Protein AF-A0A8J7MGH9-F1 (afdb_monomer)

pLDDT: mean 78.62, std 17.94, range [39.28, 98.31]

Mean predicted aligned error: 12.23 Å

Organism: NCBI:txid454144

Sequence (105 aa):
MKKLISSLTAICLVSSCAYLTHSEENAYSAPEPTLRIASAADSDLATVTRGYMIYQTQCGQCHEYKIADDMSKAKWHQMNWNAGLEKADEKDLLAYLVGVQRIRE

Secondary structure (DSSP, 8-state):
----------------SSS-------TTSPPPP-HHHHHHTTS-HHHHHHHHHHHHHHTTSSSS---GGG--HHHHHHHHHHTT--HHHHHHHHHHHHHHHHTT-

Foldseek 3Di:
DDDDDDDPDDPDDDDPPDDDPPPDDPVQDQDAQDPQLQVQLVHDSVLLNLLVVCLVPQVPPPHRRDALCPDDLVRLLVVCVVSVDDPSNSSSVSSNRSSSNRVVD

Solvent-accessible surface area (backbone atoms only — not comparable to full-atom values): 6665 Å² total; per-residue (Å²): 132,85,83,89,82,83,76,90,71,84,80,77,92,80,88,84,85,77,84,87,80,80,70,76,81,58,95,80,64,78,80,78,74,39,67,66,32,10,59,57,36,79,48,54,55,69,46,22,41,51,6,46,53,46,44,77,68,53,53,58,75,86,44,78,80,79,71,46,87,84,55,55,71,70,57,52,50,54,53,41,58,75,69,68,55,55,74,67,57,43,51,23,30,50,37,25,44,49,3,54,34,58,76,72,110

Structure (mmCIF, N/CA/C/O backbone):
data_AF-A0A8J7MGH9-F1
#
_entry.id   AF-A0A8J7MGH9-F1
#
loop_
_atom_site.group_PDB
_atom_site.id
_atom_site.type_symbol
_atom_site.label_atom_id
_atom_site.label_alt_id
_atom_site.label_comp_id
_atom_site.label_asym_id
_atom_site.label_entity_id
_atom_site.label_seq_id
_atom_site.pdbx_PDB_ins_code
_atom_site.Cartn_x
_atom_site.Cartn_y
_atom_site.Cartn_z
_atom_site.occupancy
_atom_site.B_iso_or_equiv
_atom_site.auth_seq_id
_atom_site.auth_comp_id
_atom_site.auth_asym_id
_atom_site.auth_atom_id
_atom_site.pdbx_PDB_model_num
ATOM 1 N N . MET A 1 1 ? 1.594 33.364 -69.849 1.00 39.31 1 MET A N 1
ATOM 2 C CA . MET A 1 1 ? 2.090 32.001 -69.543 1.00 39.31 1 MET A CA 1
ATOM 3 C C . MET A 1 1 ? 1.853 31.754 -68.051 1.00 39.31 1 MET A C 1
ATOM 5 O O . MET A 1 1 ? 2.383 32.510 -67.258 1.00 39.31 1 MET A O 1
ATOM 9 N N . LYS A 1 2 ? 0.758 31.053 -67.697 1.00 39.28 2 LYS A N 1
ATOM 10 C CA . LYS A 1 2 ? 0.738 29.792 -66.905 1.00 39.28 2 LYS A CA 1
ATOM 11 C C . LYS A 1 2 ? 1.620 29.878 -65.640 1.00 39.28 2 LYS A C 1
ATOM 13 O O . LYS A 1 2 ? 2.829 29.853 -65.784 1.00 39.28 2 LYS A O 1
ATOM 18 N N . LYS A 1 3 ? 1.037 30.237 -64.482 1.00 48.31 3 LYS A N 1
ATOM 19 C CA . LYS A 1 3 ? 0.573 29.364 -63.360 1.00 48.31 3 LYS A CA 1
ATOM 20 C C . LYS A 1 3 ? 1.712 28.594 -62.674 1.00 48.31 3 LYS A C 1
ATOM 22 O O . LYS A 1 3 ? 2.638 28.204 -63.366 1.00 48.31 3 LYS A O 1
ATOM 27 N N . LEU A 1 4 ? 1.512 28.285 -61.380 1.00 54.12 4 LEU A N 1
ATOM 28 C CA . LEU A 1 4 ? 2.395 27.622 -60.388 1.00 54.12 4 LEU A CA 1
ATOM 29 C C . LEU A 1 4 ? 3.010 28.703 -59.474 1.00 54.12 4 LEU A C 1
ATOM 31 O O . LEU A 1 4 ? 3.595 29.644 -59.982 1.00 54.12 4 LEU A O 1
ATOM 35 N N . ILE A 1 5 ? 2.886 28.721 -58.144 1.00 55.62 5 ILE A N 1
ATOM 36 C CA . ILE A 1 5 ? 2.867 27.655 -57.130 1.00 55.62 5 ILE A CA 1
ATOM 37 C C . ILE A 1 5 ? 2.089 28.251 -55.928 1.00 55.62 5 ILE A C 1
ATOM 39 O O . ILE A 1 5 ? 2.476 29.285 -55.400 1.00 55.62 5 ILE A O 1
ATOM 43 N N . SER A 1 6 ? 0.834 27.871 -55.683 1.00 45.78 6 SER A N 1
ATOM 44 C CA . SER A 1 6 ? 0.413 26.766 -54.803 1.00 45.78 6 SER A CA 1
ATOM 45 C C . SER A 1 6 ? 0.924 26.889 -53.360 1.00 45.78 6 SER A C 1
ATOM 47 O O . SER A 1 6 ? 2.039 26.489 -53.060 1.00 45.78 6 SER A O 1
ATOM 49 N N . SER A 1 7 ? 0.043 27.400 -52.497 1.00 47.34 7 SER A N 1
ATOM 50 C CA . SER A 1 7 ? -0.147 27.019 -51.093 1.00 47.34 7 SER A CA 1
ATOM 51 C C . SER A 1 7 ? 1.102 26.820 -50.223 1.00 47.34 7 SER A C 1
ATOM 53 O O . SER A 1 7 ? 1.663 25.728 -50.170 1.00 47.34 7 SER A O 1
ATOM 55 N N . LEU A 1 8 ? 1.443 27.836 -49.417 1.00 53.16 8 LEU A N 1
ATOM 56 C CA . LEU A 1 8 ? 2.135 27.600 -48.147 1.00 53.16 8 LEU A CA 1
ATOM 57 C C . LEU A 1 8 ? 1.164 26.861 -47.220 1.00 53.16 8 LEU A C 1
ATOM 59 O O . LEU A 1 8 ? 0.319 27.451 -46.549 1.00 53.16 8 LEU A O 1
ATOM 63 N N . THR A 1 9 ? 1.255 25.540 -47.258 1.00 59.00 9 THR A N 1
ATOM 64 C CA . THR A 1 9 ? 0.575 24.628 -46.351 1.00 59.00 9 THR A CA 1
ATOM 65 C C . THR A 1 9 ? 1.061 24.896 -44.930 1.00 59.00 9 THR A C 1
ATOM 67 O O . THR A 1 9 ? 2.249 24.776 -44.634 1.00 59.00 9 THR A O 1
ATOM 70 N N . ALA A 1 10 ? 0.126 25.262 -44.057 1.00 59.59 10 ALA A N 1
ATOM 71 C CA . ALA A 1 10 ? 0.294 25.254 -42.615 1.00 59.59 10 ALA A CA 1
ATOM 72 C C . ALA A 1 10 ? 0.745 23.855 -42.162 1.00 59.59 10 ALA A C 1
ATOM 74 O O . ALA A 1 10 ? -0.011 22.891 -42.278 1.00 59.59 10 ALA A O 1
ATOM 75 N N . ILE 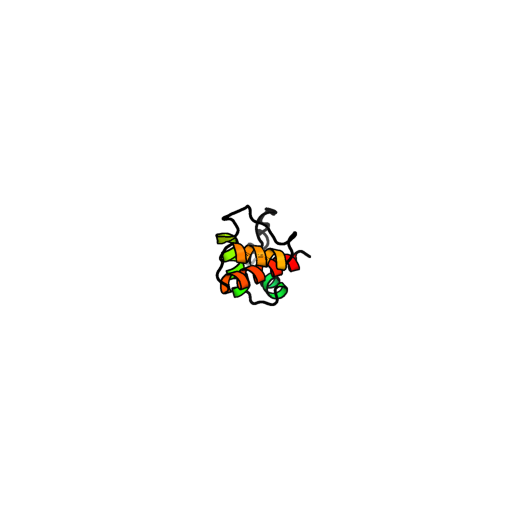A 1 11 ? 1.981 23.732 -41.673 1.00 63.22 11 ILE A N 1
ATOM 76 C CA . ILE A 1 11 ? 2.481 22.488 -41.083 1.00 63.22 11 ILE A CA 1
ATOM 77 C C . ILE A 1 11 ? 2.213 22.534 -39.577 1.00 63.22 11 ILE A C 1
ATOM 79 O O . ILE A 1 11 ? 2.877 23.231 -38.816 1.00 63.22 11 ILE A O 1
ATOM 83 N N . CYS A 1 12 ? 1.151 21.811 -39.225 1.00 54.34 12 CYS A N 1
ATOM 84 C CA . CYS A 1 12 ? 0.799 21.166 -37.963 1.00 54.34 12 CYS A CA 1
ATOM 85 C C . CYS A 1 12 ? 1.658 21.461 -36.719 1.00 54.34 12 CYS A C 1
ATOM 87 O O . CYS A 1 12 ? 2.674 20.821 -36.458 1.00 54.34 12 CYS A O 1
ATOM 89 N N . LEU A 1 13 ? 1.095 22.311 -35.858 1.00 56.75 13 LEU A N 1
ATOM 90 C CA . LEU A 1 13 ? 1.112 22.144 -34.405 1.00 56.75 13 LEU A CA 1
ATOM 91 C C . LEU A 1 13 ? 0.422 20.823 -34.040 1.00 56.75 13 LEU A C 1
ATOM 93 O O . LEU A 1 13 ? -0.776 20.727 -34.264 1.00 56.75 13 LEU A O 1
ATOM 97 N N . VAL A 1 14 ? 1.161 19.842 -33.518 1.00 63.78 14 VAL A N 1
ATOM 98 C CA . VAL A 1 14 ? 0.869 19.023 -32.316 1.00 63.78 14 VAL A CA 1
ATOM 99 C C . VAL A 1 14 ? 1.726 17.757 -32.349 1.00 63.78 14 VAL A C 1
ATOM 101 O O . VAL A 1 14 ? 1.379 16.763 -32.975 1.00 63.78 14 VAL A O 1
ATOM 104 N N . SER A 1 15 ? 2.839 17.770 -31.620 1.00 61.16 15 SER A N 1
ATOM 105 C CA . SER A 1 15 ? 3.489 16.537 -31.165 1.00 61.16 15 SER A CA 1
ATOM 106 C C . SER A 1 15 ? 4.046 16.747 -29.759 1.00 61.16 15 SER A C 1
ATOM 108 O O . SER A 1 15 ? 5.240 16.610 -29.517 1.00 61.16 15 SER A O 1
ATOM 110 N N . SER A 1 16 ? 3.155 17.100 -28.830 1.00 58.31 16 SER A N 1
ATOM 111 C CA . SER A 1 16 ? 3.461 17.261 -27.404 1.00 58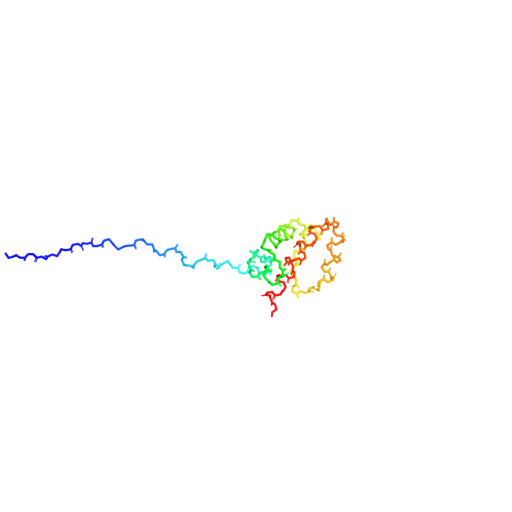.31 16 SER A CA 1
ATOM 112 C C . SER A 1 16 ? 2.559 16.359 -26.559 1.00 58.31 16 SER A C 1
ATOM 114 O O . SER A 1 16 ? 1.884 16.829 -25.654 1.00 58.31 16 SER A O 1
ATOM 116 N N . CYS A 1 17 ? 2.494 15.064 -26.871 1.00 57.06 17 CYS A N 1
ATOM 117 C CA . CYS A 1 17 ? 1.866 14.075 -25.978 1.00 57.06 17 CYS A CA 1
ATOM 118 C C . CYS A 1 17 ? 2.737 12.840 -25.740 1.00 57.06 17 CYS A C 1
ATOM 120 O O . CYS A 1 17 ? 2.278 11.871 -25.145 1.00 57.06 17 CYS A O 1
A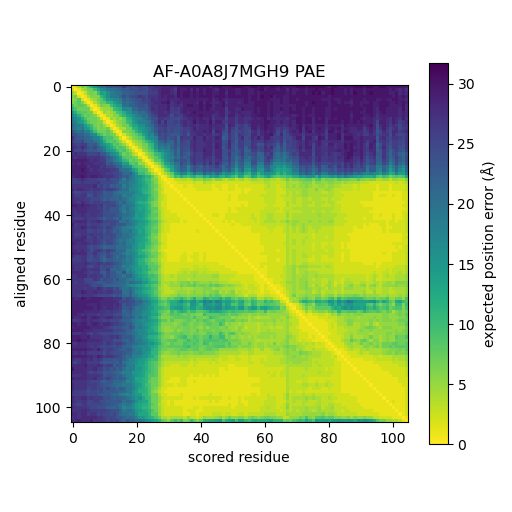TOM 122 N N . ALA A 1 18 ? 3.990 12.856 -26.186 1.00 60.56 18 ALA A N 1
ATOM 123 C CA . ALA A 1 18 ? 4.871 11.716 -26.044 1.00 60.56 18 ALA A CA 1
ATOM 124 C C . ALA A 1 18 ? 6.092 12.122 -25.207 1.00 60.56 18 ALA A C 1
ATOM 126 O O . ALA A 1 18 ? 6.893 12.949 -25.633 1.00 60.56 18 ALA A O 1
ATOM 127 N N . TYR A 1 19 ? 6.206 11.493 -24.036 1.00 53.69 19 TYR A N 1
ATOM 128 C CA . TYR A 1 19 ? 7.429 11.336 -23.245 1.00 53.69 19 TYR A CA 1
ATOM 129 C 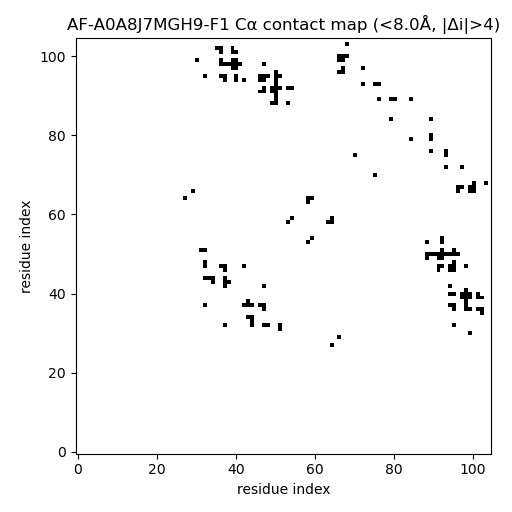C . TYR A 1 19 ? 7.939 12.535 -22.444 1.00 53.69 19 TYR A C 1
ATOM 131 O O . TYR A 1 19 ? 9.012 13.036 -22.734 1.00 53.69 19 TYR A O 1
ATOM 139 N N . LEU A 1 20 ? 7.264 12.880 -21.344 1.00 50.72 20 LEU A N 1
ATOM 140 C CA . LEU A 1 20 ? 7.946 13.263 -20.096 1.00 50.72 20 LEU A CA 1
ATOM 141 C C . LEU A 1 20 ? 7.084 12.863 -18.887 1.00 50.72 20 LEU A C 1
ATOM 143 O O . LEU A 1 20 ? 6.490 13.693 -18.213 1.00 50.72 20 LEU A O 1
ATOM 147 N N . THR A 1 21 ? 7.027 11.564 -18.603 1.00 52.69 21 THR A N 1
ATOM 148 C CA . THR A 1 21 ? 6.812 11.078 -17.230 1.00 52.69 21 THR A CA 1
ATOM 149 C C . THR A 1 21 ? 7.951 10.130 -16.879 1.00 52.69 21 THR A C 1
ATOM 151 O O . THR A 1 21 ? 7.739 8.981 -16.507 1.00 52.69 21 THR A O 1
ATOM 154 N N . HIS A 1 22 ? 9.187 10.595 -17.058 1.00 46.97 22 HIS A N 1
ATOM 155 C CA . HIS A 1 22 ? 10.297 10.067 -16.277 1.00 46.97 22 HIS A CA 1
ATOM 156 C C . HIS A 1 22 ? 10.256 10.844 -14.958 1.00 46.97 22 HIS A C 1
ATOM 158 O O . HIS A 1 22 ? 10.919 11.863 -14.798 1.00 46.97 22 HIS A O 1
ATOM 164 N N . SER A 1 23 ? 9.338 10.444 -14.072 1.00 47.66 23 SER A N 1
ATOM 165 C CA . SER A 1 23 ? 9.468 10.801 -12.664 1.00 47.66 23 SER A CA 1
ATOM 166 C C . SER A 1 23 ? 10.711 10.072 -12.200 1.00 47.66 23 SER A C 1
ATOM 168 O O . SER A 1 23 ? 10.732 8.844 -12.233 1.00 47.66 23 SER A O 1
ATOM 170 N N . GLU A 1 24 ? 11.741 10.831 -11.845 1.00 49.91 24 GLU A N 1
ATOM 171 C CA . GLU A 1 24 ? 12.927 10.313 -11.183 1.00 49.91 24 GLU A CA 1
ATOM 172 C C . GLU A 1 24 ? 12.498 9.327 -10.090 1.00 49.91 24 GLU A C 1
ATOM 174 O O . GLU A 1 24 ? 11.585 9.602 -9.301 1.00 49.91 24 GLU A O 1
ATOM 179 N N . GLU A 1 25 ? 13.111 8.144 -10.116 1.00 45.94 25 GLU A N 1
ATOM 180 C CA . GLU A 1 25 ? 12.992 7.120 -9.091 1.00 45.94 25 GLU A CA 1
ATOM 181 C C . GLU A 1 25 ? 13.452 7.705 -7.752 1.00 45.94 25 GLU A C 1
ATOM 183 O O . GLU A 1 25 ? 14.603 7.576 -7.342 1.00 45.94 25 GLU A O 1
ATOM 188 N N . ASN A 1 26 ? 12.530 8.311 -7.011 1.00 41.34 26 ASN A N 1
ATOM 189 C CA . ASN A 1 26 ? 12.612 8.212 -5.570 1.00 41.34 26 ASN A CA 1
ATOM 190 C C . ASN A 1 26 ? 12.318 6.750 -5.250 1.00 41.34 26 ASN A C 1
ATOM 192 O O . ASN A 1 26 ? 11.162 6.339 -5.221 1.00 41.34 26 ASN A O 1
ATOM 196 N N . ALA A 1 27 ? 13.363 5.972 -4.969 1.00 43.81 27 ALA A N 1
ATOM 197 C CA . ALA A 1 27 ? 13.293 4.583 -4.499 1.00 43.81 27 ALA A CA 1
ATOM 198 C C . ALA A 1 27 ? 12.447 4.385 -3.211 1.00 43.81 27 ALA A C 1
ATOM 200 O O . ALA A 1 27 ? 12.354 3.281 -2.685 1.00 43.81 27 ALA A O 1
ATOM 201 N N . TYR A 1 28 ? 11.819 5.454 -2.713 1.00 52.94 28 TYR A N 1
ATOM 202 C CA . TYR A 1 28 ? 10.993 5.526 -1.517 1.00 52.94 28 TYR A CA 1
ATOM 203 C C . TYR A 1 28 ? 9.517 5.873 -1.777 1.00 52.94 28 TYR A C 1
ATOM 205 O O . TYR A 1 28 ? 8.736 5.889 -0.826 1.00 52.94 28 TYR A O 1
ATOM 213 N N . SER A 1 29 ? 9.100 6.167 -3.017 1.00 70.12 29 SER A N 1
ATOM 214 C CA . SER A 1 29 ? 7.684 6.434 -3.294 1.00 70.12 29 SER A CA 1
ATOM 215 C C . SER A 1 29 ? 6.929 5.129 -3.545 1.00 70.12 29 SER A C 1
ATOM 217 O O . SER A 1 29 ? 7.280 4.311 -4.400 1.00 70.12 29 SER A O 1
ATOM 219 N N . ALA A 1 30 ? 5.880 4.905 -2.758 1.00 82.06 30 ALA A N 1
ATOM 220 C CA . ALA A 1 30 ? 4.998 3.770 -2.963 1.00 82.06 30 ALA A CA 1
ATOM 221 C C . ALA A 1 30 ? 4.320 3.872 -4.343 1.00 82.06 30 ALA A C 1
ATOM 223 O O . ALA A 1 30 ? 3.879 4.965 -4.701 1.00 82.06 30 ALA A O 1
ATOM 224 N N . PRO A 1 31 ? 4.273 2.786 -5.144 1.00 89.62 31 PRO A N 1
ATOM 225 C CA . PRO A 1 31 ? 3.737 2.853 -6.498 1.00 89.62 31 PRO A CA 1
ATOM 226 C C . PRO A 1 31 ? 2.281 3.310 -6.517 1.00 89.62 31 PRO A C 1
ATOM 228 O O . PRO A 1 31 ? 1.436 2.728 -5.843 1.00 89.62 31 PRO A O 1
ATOM 231 N N . GLU A 1 32 ? 1.972 4.295 -7.355 1.00 93.56 32 GLU A N 1
ATOM 232 C CA . GLU A 1 32 ? 0.590 4.724 -7.568 1.00 93.56 32 GLU A CA 1
ATOM 233 C C . GLU A 1 32 ? -0.302 3.549 -8.033 1.00 93.56 32 GLU A C 1
ATOM 235 O O . GLU A 1 32 ? 0.159 2.676 -8.784 1.00 93.56 32 GLU A O 1
ATOM 240 N N . PRO A 1 33 ? -1.589 3.510 -7.638 1.00 95.88 33 PRO A N 1
ATOM 241 C CA . PRO A 1 33 ? -2.526 2.466 -8.040 1.00 95.88 33 PRO A CA 1
ATOM 242 C C . PRO A 1 33 ? -2.657 2.356 -9.561 1.00 95.88 33 PRO A C 1
ATOM 244 O O . PRO A 1 33 ? -2.938 3.327 -10.260 1.00 95.88 33 PRO A O 1
ATOM 247 N N . THR A 1 34 ? -2.523 1.139 -10.084 1.00 97.25 34 THR A N 1
ATOM 248 C CA . THR A 1 34 ? -2.709 0.845 -11.512 1.00 97.25 34 THR A CA 1
ATOM 249 C C . THR A 1 34 ? -3.527 -0.425 -11.697 1.00 97.25 34 THR A C 1
ATOM 251 O O . THR A 1 34 ? -3.599 -1.268 -10.802 1.00 97.25 34 THR A O 1
ATOM 254 N N . LEU A 1 35 ? -4.085 -0.618 -12.898 1.00 97.81 35 LEU A N 1
ATOM 255 C CA . LEU A 1 35 ? -4.729 -1.884 -13.269 1.00 97.81 35 LEU A CA 1
ATOM 256 C C . LEU A 1 35 ? -3.778 -3.080 -13.122 1.00 97.81 35 LEU A C 1
ATOM 258 O O . LEU A 1 35 ? -4.223 -4.168 -12.787 1.00 97.81 35 LEU A O 1
ATOM 262 N N . ARG A 1 36 ? -2.466 -2.881 -13.313 1.00 96.81 36 ARG A N 1
ATOM 263 C CA . ARG A 1 36 ? -1.462 -3.933 -13.114 1.00 96.81 36 ARG A CA 1
ATOM 264 C C . ARG A 1 36 ? -1.392 -4.382 -11.652 1.00 96.81 36 ARG A C 1
ATOM 266 O O . ARG A 1 36 ? -1.395 -5.580 -11.403 1.00 96.81 36 ARG A O 1
ATOM 273 N N . ILE A 1 37 ? -1.371 -3.438 -10.707 1.00 95.62 37 ILE A N 1
ATOM 274 C CA . ILE A 1 37 ? -1.392 -3.728 -9.260 1.00 95.62 37 ILE A CA 1
ATOM 275 C C . ILE A 1 37 ? -2.710 -4.404 -8.869 1.00 95.62 37 ILE A C 1
ATOM 277 O O . ILE A 1 37 ? -2.692 -5.388 -8.137 1.00 95.62 37 ILE A O 1
ATOM 281 N N . ALA A 1 38 ? -3.840 -3.913 -9.387 1.00 97.50 38 ALA A N 1
ATOM 282 C CA . ALA A 1 38 ? -5.159 -4.493 -9.135 1.00 97.50 38 ALA A CA 1
ATOM 283 C C . ALA A 1 38 ? -5.239 -5.957 -9.601 1.00 97.50 38 ALA A C 1
ATOM 285 O O . ALA A 1 38 ? -5.578 -6.838 -8.812 1.00 97.50 38 ALA A O 1
ATOM 286 N N . SER A 1 39 ? -4.822 -6.231 -10.843 1.00 97.19 39 SER A N 1
ATOM 287 C CA . SER A 1 39 ? -4.751 -7.589 -11.388 1.00 97.19 39 SER A CA 1
ATOM 288 C C . SER A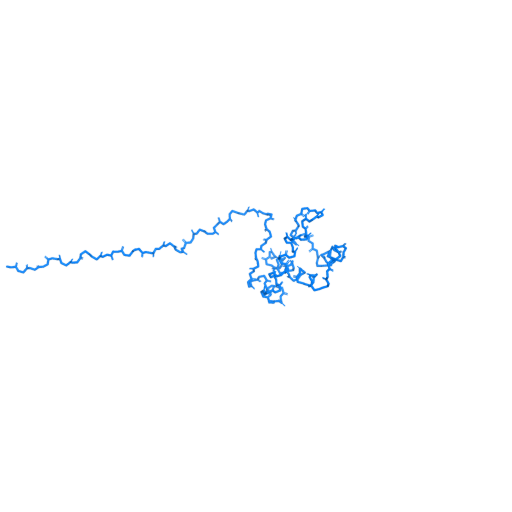 1 39 ? -3.795 -8.475 -10.594 1.00 97.19 39 SER A C 1
ATOM 290 O O . SER A 1 39 ? -4.140 -9.606 -10.277 1.00 97.19 39 SER A O 1
ATOM 292 N N . ALA A 1 40 ? -2.615 -7.964 -10.228 1.00 95.12 40 ALA A N 1
ATOM 293 C CA . ALA A 1 40 ? -1.662 -8.712 -9.416 1.00 95.12 40 ALA A CA 1
ATOM 294 C C . ALA A 1 40 ? -2.216 -9.036 -8.021 1.00 95.12 40 ALA A C 1
ATOM 296 O O . ALA A 1 40 ? -1.840 -10.050 -7.449 1.00 95.12 40 ALA A O 1
ATOM 297 N N . ALA A 1 41 ? -3.113 -8.216 -7.473 1.00 94.25 41 ALA A N 1
ATOM 298 C CA . ALA A 1 41 ? -3.760 -8.433 -6.182 1.00 94.25 41 ALA A CA 1
ATOM 299 C C . ALA A 1 41 ? -5.041 -9.288 -6.244 1.00 94.25 41 ALA A C 1
ATOM 301 O O . ALA A 1 41 ? -5.658 -9.492 -5.199 1.00 94.25 41 ALA A O 1
ATOM 302 N N . ASP A 1 42 ? -5.462 -9.751 -7.428 1.00 96.81 42 ASP A N 1
ATOM 303 C CA . ASP A 1 42 ? -6.770 -10.388 -7.644 1.00 96.81 42 ASP A CA 1
ATOM 304 C C . ASP A 1 42 ? -7.940 -9.505 -7.143 1.00 96.81 42 ASP A C 1
ATOM 306 O O . ASP A 1 42 ? -8.885 -9.978 -6.506 1.00 96.81 42 ASP A O 1
ATOM 310 N N . SER A 1 43 ? -7.855 -8.192 -7.392 1.00 97.00 43 SER A N 1
ATOM 311 C CA . SER A 1 43 ? -8.773 -7.172 -6.866 1.00 97.00 43 SER A CA 1
ATOM 312 C C . SER A 1 43 ? -9.136 -6.116 -7.921 1.00 97.00 43 SER A C 1
ATOM 314 O O . SER A 1 43 ? -8.511 -6.026 -8.974 1.00 97.00 43 SER A O 1
ATOM 316 N N . ASP A 1 44 ? -10.147 -5.285 -7.647 1.00 98.19 44 ASP A N 1
ATOM 317 C CA . ASP A 1 44 ? -10.485 -4.139 -8.498 1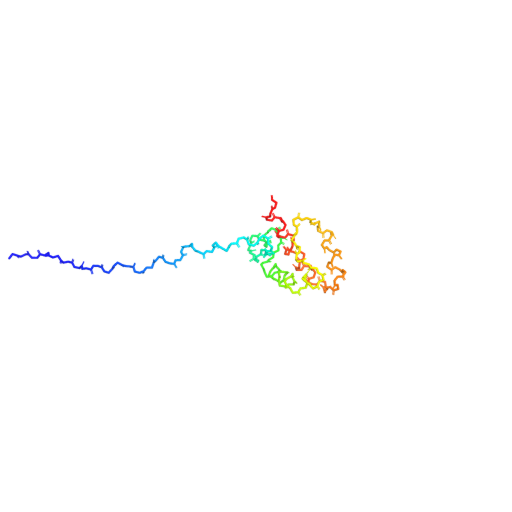.00 98.19 44 ASP A CA 1
ATOM 318 C C . ASP A 1 44 ? -9.620 -2.893 -8.213 1.00 98.19 44 ASP A C 1
ATOM 320 O O . ASP A 1 44 ? -8.979 -2.771 -7.161 1.00 98.19 44 ASP A O 1
ATOM 324 N N . LEU A 1 45 ? -9.603 -1.962 -9.179 1.00 98.19 45 LEU A N 1
ATOM 325 C CA . LEU A 1 45 ? -8.823 -0.721 -9.105 1.00 98.19 45 LEU A CA 1
ATOM 326 C C . LEU A 1 45 ? -9.241 0.154 -7.917 1.00 98.19 45 LEU A C 1
ATOM 328 O O . LEU A 1 45 ? -8.385 0.738 -7.261 1.00 98.19 45 LEU A O 1
ATOM 332 N N . ALA A 1 46 ? -10.539 0.232 -7.618 1.00 98.31 46 ALA A N 1
ATOM 333 C CA . ALA A 1 46 ? -11.034 1.077 -6.540 1.00 98.31 46 ALA A CA 1
ATOM 334 C C . ALA A 1 46 ? -10.535 0.585 -5.174 1.00 98.31 46 ALA A C 1
ATOM 336 O O . ALA A 1 46 ? -10.161 1.400 -4.332 1.00 98.31 46 ALA A O 1
ATOM 337 N N . THR A 1 47 ? -10.479 -0.730 -4.962 1.00 98.31 47 THR A N 1
ATOM 338 C CA . THR A 1 47 ? -9.914 -1.334 -3.752 1.00 98.31 47 THR A CA 1
ATOM 339 C C . THR A 1 47 ? -8.438 -1.005 -3.582 1.00 98.31 47 THR A C 1
ATOM 341 O O . THR A 1 47 ? -8.053 -0.525 -2.517 1.00 98.31 47 THR A O 1
ATOM 344 N N . VAL A 1 48 ? -7.608 -1.182 -4.614 1.00 97.44 48 VAL A N 1
ATOM 345 C CA . VAL A 1 48 ? -6.177 -0.853 -4.482 1.00 97.44 48 VAL A CA 1
ATOM 346 C C . VAL A 1 48 ? -5.937 0.655 -4.350 1.00 97.44 48 VAL A C 1
ATOM 348 O O . VAL A 1 48 ? -4.999 1.056 -3.667 1.00 97.44 48 VAL A O 1
ATOM 351 N N . THR A 1 49 ? -6.808 1.502 -4.913 1.00 97.69 49 THR A N 1
ATOM 352 C CA . THR A 1 49 ? -6.765 2.956 -4.698 1.00 97.69 49 THR A CA 1
ATOM 353 C C . THR A 1 49 ? -7.071 3.334 -3.252 1.00 97.69 49 THR A C 1
ATOM 355 O O . THR A 1 49 ? -6.337 4.131 -2.671 1.00 97.69 49 THR A O 1
ATOM 358 N N . ARG A 1 50 ? -8.106 2.751 -2.634 1.00 98.12 50 ARG A N 1
ATOM 359 C CA . ARG A 1 50 ? -8.390 2.988 -1.208 1.00 98.12 50 ARG A CA 1
ATOM 360 C C . ARG A 1 50 ? -7.244 2.496 -0.327 1.00 98.12 50 ARG A C 1
ATOM 362 O O . ARG A 1 50 ? -6.796 3.236 0.544 1.00 98.12 50 ARG A O 1
ATOM 369 N N . GLY A 1 51 ? -6.706 1.310 -0.612 1.00 95.56 51 GLY A N 1
ATOM 370 C CA . GLY A 1 51 ? -5.540 0.768 0.087 1.00 95.56 51 GLY A CA 1
ATOM 371 C C . GLY A 1 51 ? -4.316 1.681 0.023 1.00 95.56 51 GLY A C 1
ATOM 372 O O . GLY A 1 51 ? -3.666 1.908 1.040 1.00 95.56 51 GLY A O 1
ATOM 373 N N . TYR A 1 52 ? -4.042 2.269 -1.142 1.00 95.56 52 TYR A N 1
ATOM 374 C CA . TYR A 1 52 ? -2.983 3.264 -1.305 1.00 95.56 52 TYR A CA 1
ATOM 375 C C . TYR A 1 52 ? -3.224 4.534 -0.480 1.00 95.56 52 TYR A C 1
ATOM 377 O O . TYR A 1 52 ? -2.309 5.027 0.176 1.00 95.56 52 TYR A O 1
ATOM 385 N N . MET A 1 53 ? -4.456 5.048 -0.444 1.00 95.06 53 MET A N 1
ATOM 386 C CA . MET A 1 53 ? -4.780 6.204 0.399 1.00 95.06 53 MET A CA 1
ATOM 387 C C . MET A 1 53 ? -4.583 5.901 1.889 1.00 95.06 53 MET A C 1
ATOM 389 O O . MET A 1 53 ? -4.054 6.734 2.625 1.00 95.06 53 MET A O 1
ATOM 393 N N . ILE A 1 54 ? -4.972 4.706 2.338 1.00 94.31 54 ILE A N 1
ATOM 394 C CA . ILE A 1 54 ? -4.747 4.259 3.718 1.00 94.31 54 ILE A CA 1
ATOM 395 C C . ILE A 1 54 ? -3.246 4.162 3.990 1.00 94.31 54 ILE A C 1
ATOM 397 O O . ILE A 1 54 ? -2.773 4.689 4.994 1.00 94.31 54 ILE A O 1
ATOM 401 N N . TYR A 1 55 ? -2.481 3.572 3.071 1.00 92.50 55 TYR A N 1
ATOM 402 C CA . TYR A 1 55 ? -1.027 3.501 3.172 1.00 92.50 55 TYR A CA 1
ATOM 403 C C . TYR A 1 55 ? -0.411 4.892 3.382 1.00 92.50 55 TYR A C 1
ATOM 405 O O . TYR A 1 55 ? 0.281 5.102 4.375 1.00 92.50 55 TYR A O 1
ATOM 413 N N . GLN A 1 56 ? -0.745 5.858 2.521 1.00 90.88 56 GLN A N 1
ATOM 414 C CA . GLN A 1 56 ? -0.202 7.223 2.549 1.00 90.88 56 GLN A CA 1
ATOM 415 C C . GLN A 1 56 ? -0.650 8.067 3.751 1.00 90.88 56 GLN A C 1
ATOM 417 O O . GLN A 1 56 ? -0.068 9.116 4.015 1.00 90.88 56 GLN A O 1
ATOM 422 N N . THR A 1 57 ? -1.706 7.667 4.460 1.00 90.88 57 THR A N 1
ATOM 423 C CA . THR A 1 57 ? -2.245 8.447 5.589 1.00 90.88 57 THR A CA 1
ATOM 424 C C . THR A 1 57 ? -1.971 7.807 6.943 1.00 90.88 57 THR A C 1
ATOM 426 O O . THR A 1 57 ? -1.844 8.523 7.936 1.00 90.88 57 THR A O 1
ATOM 429 N N . GLN A 1 58 ? -1.860 6.478 6.995 1.00 90.06 58 GLN A N 1
ATOM 430 C CA . GLN A 1 58 ? -1.745 5.724 8.243 1.00 90.06 58 GLN A CA 1
ATOM 431 C C . GLN A 1 58 ? -0.345 5.138 8.442 1.00 90.06 58 GLN A C 1
ATOM 433 O O . GLN A 1 58 ? 0.214 5.236 9.533 1.00 90.06 58 GLN A O 1
ATOM 438 N N . CYS A 1 59 ? 0.276 4.566 7.405 1.00 87.81 59 CYS A N 1
ATOM 439 C CA . CYS A 1 59 ? 1.507 3.785 7.584 1.00 87.81 59 CYS A CA 1
ATOM 440 C C . CYS A 1 59 ? 2.756 4.630 7.886 1.00 87.81 59 CYS A C 1
ATOM 442 O O . CYS A 1 59 ? 3.750 4.078 8.351 1.00 87.81 59 CYS A O 1
ATOM 444 N N . GLY A 1 60 ? 2.703 5.947 7.662 1.00 86.12 60 GLY A N 1
ATOM 445 C CA . GLY A 1 60 ? 3.772 6.891 8.005 1.00 86.12 60 GLY A CA 1
ATOM 446 C C . GLY A 1 60 ? 3.677 7.481 9.417 1.00 86.12 60 GLY A C 1
ATOM 447 O O . GLY A 1 60 ? 4.529 8.276 9.802 1.00 86.12 60 GLY A O 1
ATOM 448 N N . GLN A 1 61 ? 2.643 7.141 10.199 1.00 86.44 61 GLN A N 1
ATOM 449 C CA . GLN A 1 61 ? 2.411 7.773 11.507 1.00 86.44 61 GLN A CA 1
ATOM 450 C C . GLN A 1 61 ? 3.364 7.284 12.604 1.00 86.44 61 GLN A C 1
ATOM 452 O O . GLN A 1 61 ? 3.632 8.014 13.556 1.00 86.44 61 GLN A O 1
ATOM 457 N N . CYS A 1 62 ? 3.864 6.051 12.493 1.00 83.75 62 CYS A N 1
ATOM 458 C CA . CYS A 1 62 ? 4.667 5.417 13.545 1.00 83.75 62 CYS A CA 1
ATOM 459 C C . CYS A 1 62 ? 6.108 5.111 13.124 1.00 83.75 62 CYS A C 1
ATOM 461 O O . CYS A 1 62 ? 6.968 4.914 13.980 1.00 83.75 62 CYS A O 1
ATOM 463 N N . HIS A 1 63 ? 6.377 5.029 11.824 1.00 83.50 63 HIS A N 1
ATOM 464 C CA . HIS A 1 63 ? 7.693 4.747 11.264 1.00 83.50 63 HIS A CA 1
ATOM 465 C C . HIS A 1 63 ? 7.760 5.249 9.819 1.00 83.50 63 HIS A C 1
ATOM 467 O O . HIS A 1 63 ? 6.738 5.569 9.215 1.00 83.50 63 HIS A O 1
ATOM 473 N N . GLU A 1 64 ? 8.962 5.276 9.247 1.00 83.88 64 GLU A N 1
ATOM 474 C CA . GLU A 1 64 ? 9.149 5.545 7.821 1.00 83.88 64 GLU A CA 1
ATOM 475 C C . GLU A 1 64 ? 8.380 4.539 6.959 1.00 83.88 64 GLU A C 1
ATOM 477 O O . GLU A 1 64 ? 8.200 3.375 7.337 1.00 83.88 64 GLU A O 1
ATOM 482 N N . TYR A 1 65 ? 7.933 4.988 5.788 1.00 84.19 65 TYR A N 1
ATOM 483 C CA . TYR A 1 65 ? 7.229 4.136 4.841 1.00 84.19 65 TYR A CA 1
ATOM 484 C C . TYR A 1 65 ? 8.056 2.904 4.491 1.00 84.19 65 TYR A C 1
ATOM 486 O O . TYR A 1 65 ? 9.200 2.997 4.057 1.00 84.19 65 TYR A O 1
ATOM 494 N N . LYS A 1 66 ? 7.445 1.734 4.661 1.00 80.00 66 LYS A N 1
ATOM 495 C CA . LYS A 1 66 ? 7.999 0.467 4.191 1.00 80.00 66 LYS A CA 1
ATOM 496 C C . LYS A 1 66 ? 7.200 -0.000 2.994 1.00 80.00 66 LYS A C 1
ATOM 498 O O . LYS A 1 66 ? 5.972 0.058 3.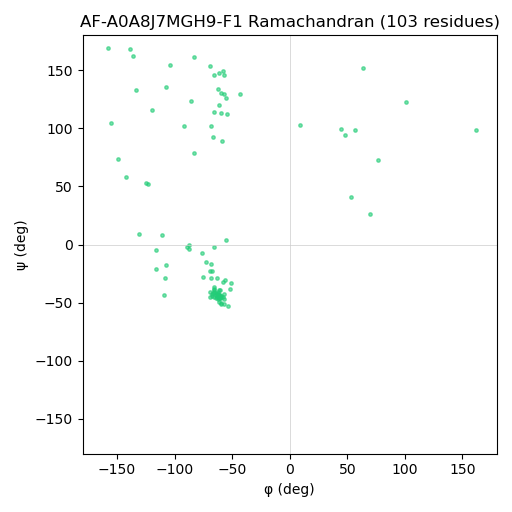025 1.00 80.00 66 LYS A O 1
ATOM 503 N N . ILE A 1 67 ? 7.878 -0.463 1.954 1.00 73.19 67 ILE A N 1
ATOM 504 C CA . ILE A 1 67 ? 7.235 -1.173 0.847 1.00 73.19 67 ILE A CA 1
ATOM 505 C C . ILE A 1 67 ? 7.529 -2.668 0.989 1.00 73.19 67 ILE A C 1
ATOM 507 O O . ILE A 1 67 ? 8.456 -3.078 1.684 1.00 73.19 67 ILE A O 1
ATOM 511 N N . ALA A 1 68 ? 6.636 -3.472 0.420 1.00 65.81 68 ALA A N 1
ATOM 512 C CA . ALA A 1 68 ? 6.467 -4.894 0.670 1.00 65.81 68 ALA A CA 1
ATOM 513 C C . ALA A 1 68 ? 7.629 -5.801 0.237 1.00 65.81 68 ALA A C 1
ATOM 515 O O . ALA A 1 68 ? 7.558 -6.994 0.520 1.00 65.81 68 ALA A O 1
ATOM 516 N N . ASP A 1 69 ? 8.681 -5.258 -0.375 1.00 67.75 69 ASP A N 1
ATOM 517 C CA . ASP A 1 69 ? 9.843 -5.999 -0.875 1.00 67.75 69 ASP A CA 1
ATOM 518 C C . ASP A 1 69 ? 10.443 -6.929 0.208 1.00 67.75 69 ASP A C 1
ATOM 520 O O . ASP A 1 69 ? 10.839 -8.052 -0.089 1.00 67.75 69 ASP A O 1
ATOM 524 N N . ASP A 1 70 ? 10.382 -6.523 1.486 1.00 66.50 70 ASP A N 1
ATOM 525 C CA . ASP A 1 70 ? 10.997 -7.247 2.610 1.00 66.50 70 ASP A CA 1
ATOM 526 C C . ASP A 1 70 ? 10.007 -7.904 3.599 1.00 66.50 70 ASP A C 1
ATOM 528 O O . ASP A 1 70 ? 10.410 -8.358 4.679 1.00 66.50 70 ASP A O 1
ATOM 532 N N . MET A 1 71 ? 8.694 -7.936 3.318 1.00 73.50 71 MET A N 1
ATOM 533 C CA . MET A 1 71 ? 7.709 -8.420 4.304 1.00 73.50 71 MET A CA 1
ATOM 534 C C . MET A 1 71 ? 6.671 -9.396 3.753 1.00 73.50 71 MET A C 1
ATOM 536 O O . MET A 1 71 ? 6.002 -9.156 2.754 1.00 73.50 71 MET A O 1
ATOM 540 N N . SER A 1 72 ? 6.471 -10.496 4.486 1.00 79.56 72 SER A N 1
ATOM 541 C CA . SER A 1 72 ? 5.416 -11.463 4.190 1.00 79.56 72 SER A CA 1
ATOM 542 C C . SER A 1 72 ? 4.024 -10.887 4.469 1.00 79.56 72 SER A C 1
ATOM 544 O O . SER A 1 72 ? 3.832 -10.061 5.366 1.00 79.56 72 SER A O 1
ATOM 546 N N . LYS A 1 73 ? 3.011 -11.407 3.767 1.00 74.81 73 LYS A N 1
ATOM 547 C CA . LYS A 1 73 ? 1.595 -11.063 3.987 1.00 74.81 73 LYS A CA 1
ATOM 548 C C . LYS A 1 73 ? 1.160 -11.196 5.456 1.00 74.81 73 LYS A C 1
ATOM 550 O O . LYS A 1 73 ? 0.405 -10.367 5.951 1.00 74.81 73 LYS A O 1
ATOM 555 N N . ALA A 1 74 ? 1.650 -12.217 6.165 1.00 79.56 74 ALA A N 1
ATOM 556 C CA . ALA A 1 74 ? 1.341 -12.426 7.582 1.00 79.56 74 ALA A CA 1
ATOM 557 C C . ALA A 1 74 ? 1.912 -11.313 8.478 1.00 79.56 74 ALA A C 1
ATOM 559 O O . ALA A 1 74 ? 1.262 -10.894 9.433 1.00 79.56 74 ALA A O 1
ATOM 560 N N . LYS A 1 75 ? 3.105 -10.805 8.148 1.00 81.62 75 LYS A N 1
ATOM 561 C CA . LYS A 1 75 ? 3.724 -9.690 8.868 1.00 81.62 75 LYS A CA 1
ATOM 562 C C . LYS A 1 75 ? 2.965 -8.383 8.633 1.00 81.62 75 LYS A C 1
ATOM 564 O O . LYS A 1 75 ? 2.720 -7.652 9.586 1.00 81.62 75 LYS A O 1
ATOM 569 N N . TRP A 1 76 ? 2.518 -8.140 7.400 1.00 80.50 76 TRP A N 1
ATOM 570 C CA . TRP A 1 76 ? 1.641 -7.009 7.084 1.00 80.50 76 TRP A CA 1
ATOM 571 C C . TRP A 1 76 ? 0.320 -7.056 7.854 1.00 80.50 76 TRP A C 1
ATOM 573 O O . TRP A 1 76 ? -0.074 -6.058 8.446 1.00 80.50 76 TRP A O 1
ATOM 583 N N . HIS A 1 77 ? -0.318 -8.227 7.922 1.00 77.06 77 HIS A N 1
ATOM 584 C CA . HIS A 1 77 ? -1.536 -8.414 8.711 1.00 77.06 77 HIS A CA 1
ATOM 585 C C . HIS A 1 77 ? -1.329 -8.05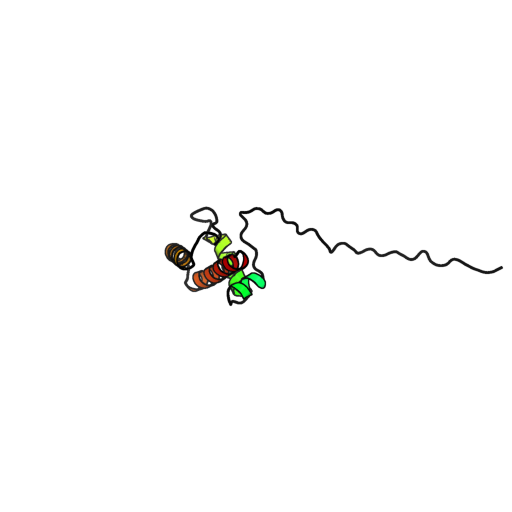5 10.193 1.00 77.06 77 HIS A C 1
ATOM 587 O O . HIS A 1 77 ? -2.105 -7.293 10.760 1.00 77.06 77 HIS A O 1
ATOM 593 N N . GLN A 1 78 ? -0.240 -8.524 10.815 1.00 80.19 78 GLN A N 1
ATOM 594 C CA . GLN A 1 78 ? 0.066 -8.184 12.212 1.00 80.19 78 GLN A CA 1
ATOM 595 C C . GLN A 1 78 ? 0.270 -6.679 12.433 1.00 80.19 78 GLN A C 1
ATOM 597 O O . GLN A 1 78 ? -0.157 -6.146 13.456 1.00 80.19 78 GLN A O 1
ATOM 602 N N . MET A 1 79 ? 0.918 -5.988 11.493 1.00 79.00 79 MET A N 1
ATOM 603 C CA . MET A 1 79 ? 1.128 -4.542 11.591 1.00 79.00 79 MET A CA 1
ATOM 604 C C . MET A 1 79 ? -0.187 -3.771 11.479 1.00 79.00 79 MET A C 1
ATOM 606 O O . MET A 1 79 ? -0.442 -2.892 12.298 1.00 79.00 79 MET A O 1
ATOM 610 N N . ASN A 1 80 ? -1.039 -4.144 10.524 1.00 78.50 80 ASN A N 1
ATOM 611 C CA . ASN A 1 80 ? -2.338 -3.506 10.321 1.00 78.50 80 ASN A CA 1
ATOM 612 C C . ASN A 1 80 ? -3.261 -3.704 11.531 1.00 78.50 80 ASN A C 1
ATOM 614 O O . ASN A 1 80 ? -3.895 -2.752 11.982 1.00 78.50 80 ASN A O 1
ATOM 618 N N . TRP A 1 81 ? -3.277 -4.913 12.102 1.00 75.38 81 TRP A N 1
ATOM 619 C CA . TRP A 1 81 ? -4.042 -5.221 13.310 1.00 75.38 81 TRP A CA 1
ATOM 620 C C . TRP A 1 81 ? -3.593 -4.374 14.508 1.00 75.38 81 TRP A C 1
ATOM 622 O O . TRP A 1 81 ? -4.417 -3.800 15.218 1.00 75.38 81 TRP A O 1
ATOM 632 N N . ASN A 1 82 ? -2.280 -4.260 14.727 1.00 80.75 82 ASN A N 1
ATOM 633 C CA . ASN A 1 82 ? -1.733 -3.478 15.839 1.00 80.75 82 ASN A CA 1
ATOM 634 C C . ASN A 1 82 ? -1.929 -1.964 15.664 1.00 80.75 82 ASN A C 1
ATOM 636 O O . ASN A 1 82 ? -1.932 -1.241 16.657 1.00 80.75 82 ASN A O 1
ATOM 640 N N . ALA A 1 83 ? -2.106 -1.491 14.428 1.00 85.19 83 ALA A N 1
ATOM 641 C CA . ALA A 1 83 ? -2.411 -0.094 14.128 1.00 85.19 83 ALA A CA 1
ATOM 642 C C . ALA A 1 83 ? -3.877 0.284 14.417 1.00 85.19 83 ALA A C 1
ATOM 644 O O . ALA A 1 83 ? -4.222 1.460 14.344 1.00 85.19 83 ALA A O 1
ATOM 645 N N . GLY A 1 84 ? -4.741 -0.685 14.754 1.00 87.75 84 GLY A N 1
ATOM 646 C CA . GLY A 1 84 ? -6.145 -0.424 15.079 1.00 87.75 84 GLY A CA 1
ATOM 647 C C . GLY A 1 84 ? -6.987 0.003 13.875 1.00 87.75 84 GLY A C 1
ATOM 648 O O . GLY A 1 84 ? -7.979 0.705 14.052 1.00 87.75 84 GLY A O 1
ATOM 649 N N . LEU A 1 85 ? -6.591 -0.395 12.661 1.00 89.38 85 LEU A N 1
ATOM 650 C CA . LEU A 1 85 ? -7.370 -0.135 11.452 1.00 89.38 85 LEU A CA 1
ATOM 651 C C . LEU A 1 85 ? -8.703 -0.891 11.487 1.00 89.38 85 LEU A C 1
ATOM 653 O O . LEU A 1 85 ? -8.788 -2.028 11.957 1.00 89.38 85 LEU A O 1
ATOM 657 N N . GLU A 1 86 ? -9.739 -0.278 10.921 1.00 92.00 86 GLU A N 1
ATOM 658 C CA . GLU A 1 86 ? -11.002 -0.964 10.666 1.00 92.00 86 GLU A CA 1
ATOM 659 C C . GLU A 1 86 ? -10.786 -2.137 9.698 1.00 92.00 86 GLU A C 1
ATOM 661 O O . GLU A 1 86 ? -9.970 -2.074 8.777 1.00 92.00 86 GLU A O 1
ATOM 666 N N . LYS A 1 87 ? -11.563 -3.217 9.849 1.00 90.38 87 LYS A N 1
ATOM 667 C CA . LYS A 1 87 ? -11.377 -4.444 9.042 1.00 90.38 87 LYS A CA 1
ATOM 668 C C . LYS A 1 87 ? -11.476 -4.209 7.530 1.00 90.38 87 LYS A C 1
ATOM 670 O O . LYS A 1 87 ? -10.860 -4.935 6.750 1.00 90.38 87 LYS A O 1
ATOM 675 N N . ALA A 1 88 ? -12.297 -3.247 7.110 1.00 93.44 88 ALA A N 1
ATOM 676 C CA . ALA A 1 88 ? -12.441 -2.889 5.702 1.00 93.44 88 ALA A CA 1
ATOM 677 C C . ALA A 1 88 ? -11.170 -2.210 5.168 1.00 93.44 88 ALA A C 1
ATOM 679 O O . ALA A 1 88 ? -10.661 -2.607 4.120 1.00 93.44 88 ALA A O 1
ATOM 680 N N . ASP A 1 89 ? -10.621 -1.271 5.937 1.00 94.31 89 ASP A N 1
ATOM 681 C CA . ASP A 1 89 ? -9.394 -0.554 5.600 1.00 94.31 89 ASP A CA 1
ATOM 682 C C . ASP A 1 89 ? -8.195 -1.501 5.578 1.00 94.31 89 ASP A C 1
ATOM 684 O O . ASP A 1 89 ? -7.380 -1.468 4.658 1.00 94.31 89 ASP A O 1
ATOM 688 N N . GLU A 1 90 ? -8.127 -2.420 6.541 1.00 92.44 90 GLU A N 1
ATOM 689 C CA . GLU A 1 90 ? -7.107 -3.461 6.562 1.00 92.44 90 GLU A CA 1
ATOM 690 C C . GLU A 1 90 ? -7.139 -4.317 5.287 1.00 92.44 90 GLU A C 1
ATOM 692 O O . GLU A 1 90 ? -6.088 -4.601 4.704 1.00 92.44 90 GLU A O 1
ATOM 697 N N . LYS A 1 91 ? -8.332 -4.730 4.843 1.00 93.00 91 LYS A N 1
ATOM 698 C CA . LYS A 1 91 ? -8.494 -5.532 3.626 1.00 93.00 91 LYS A CA 1
ATOM 699 C C . LYS A 1 91 ? -8.007 -4.771 2.392 1.00 93.00 91 LYS A C 1
ATOM 701 O O . LYS A 1 91 ? -7.284 -5.348 1.578 1.00 93.00 91 LYS A O 1
ATOM 706 N N . ASP A 1 92 ? -8.398 -3.508 2.256 1.00 96.38 92 ASP A N 1
ATOM 707 C CA . ASP A 1 92 ? -8.028 -2.681 1.109 1.00 96.38 92 ASP A CA 1
ATOM 708 C C . ASP A 1 92 ? -6.518 -2.380 1.104 1.00 96.38 92 ASP A C 1
ATOM 710 O O . ASP A 1 92 ? -5.856 -2.531 0.073 1.00 96.38 92 ASP A O 1
ATOM 714 N N . LEU A 1 93 ? -5.940 -2.056 2.267 1.00 93.88 93 LEU A N 1
ATOM 715 C CA . LEU A 1 93 ? -4.499 -1.862 2.445 1.00 93.88 93 LEU A CA 1
ATOM 716 C C . LEU A 1 93 ? -3.709 -3.129 2.089 1.00 93.88 93 LEU A C 1
ATOM 718 O O . LEU A 1 93 ? -2.711 -3.060 1.370 1.00 93.88 93 LEU A O 1
ATOM 722 N N . LEU A 1 94 ? -4.158 -4.300 2.547 1.00 92.44 94 LEU A N 1
ATOM 723 C CA . LEU A 1 94 ? -3.486 -5.564 2.253 1.00 92.44 94 LEU A CA 1
ATOM 724 C C . LEU A 1 94 ? -3.538 -5.908 0.759 1.00 92.44 94 LEU A C 1
ATOM 726 O O . LEU A 1 94 ? -2.552 -6.411 0.223 1.00 92.44 94 LEU A O 1
ATOM 730 N N . ALA A 1 95 ? -4.657 -5.629 0.084 1.00 94.50 95 ALA A N 1
ATOM 731 C CA . ALA A 1 95 ? -4.776 -5.820 -1.360 1.00 94.50 95 ALA A CA 1
ATOM 732 C C . ALA A 1 95 ? -3.756 -4.959 -2.118 1.00 94.50 95 ALA A C 1
ATOM 734 O O . ALA A 1 95 ? -3.041 -5.469 -2.981 1.00 94.50 95 ALA A O 1
ATOM 735 N N . TYR A 1 96 ? -3.626 -3.682 -1.747 1.00 94.62 96 TYR A N 1
ATOM 736 C CA . TYR A 1 96 ? -2.623 -2.789 -2.323 1.00 94.62 96 TYR A CA 1
ATOM 737 C C . TYR A 1 96 ? -1.188 -3.302 -2.097 1.00 94.62 96 TYR A C 1
ATOM 739 O O . TYR A 1 96 ? -0.437 -3.464 -3.058 1.00 94.62 96 TYR A O 1
ATOM 747 N N . LEU A 1 97 ? -0.822 -3.631 -0.854 1.00 91.69 97 LEU A N 1
ATOM 748 C CA . LEU A 1 97 ? 0.532 -4.075 -0.497 1.00 91.69 97 LEU A CA 1
ATOM 749 C C . LEU A 1 97 ? 0.939 -5.377 -1.200 1.00 91.69 97 LEU A C 1
ATOM 751 O O . LEU A 1 97 ? 2.056 -5.481 -1.702 1.00 91.69 97 LEU A O 1
ATOM 755 N N . VAL A 1 98 ? 0.027 -6.351 -1.277 1.00 90.56 98 VAL A N 1
ATOM 756 C CA . VAL A 1 98 ? 0.261 -7.616 -1.994 1.00 90.56 98 VAL A CA 1
ATOM 757 C C . VAL A 1 98 ? 0.388 -7.381 -3.497 1.00 90.56 98 VAL A C 1
ATOM 759 O O . VAL A 1 98 ? 1.262 -7.966 -4.133 1.00 90.56 98 VAL A O 1
ATOM 762 N N . GLY A 1 99 ? -0.458 -6.523 -4.075 1.00 93.38 99 GLY A N 1
ATOM 763 C CA . GLY A 1 99 ? -0.369 -6.172 -5.490 1.00 93.38 99 GLY A CA 1
ATOM 764 C C . GLY A 1 99 ? 0.965 -5.515 -5.832 1.00 93.38 99 GLY A C 1
ATOM 765 O O . GLY A 1 99 ? 1.589 -5.887 -6.821 1.00 93.38 99 GLY A O 1
ATOM 766 N N . VAL A 1 100 ? 1.432 -4.586 -4.991 1.00 91.94 100 VAL A N 1
ATOM 767 C CA . VAL A 1 100 ? 2.745 -3.942 -5.138 1.00 91.94 100 VAL A CA 1
ATOM 768 C C . VAL A 1 100 ? 3.881 -4.958 -5.044 1.00 91.94 100 VAL A C 1
ATOM 770 O O . VAL A 1 100 ? 4.768 -4.930 -5.891 1.00 91.94 100 VAL A O 1
ATOM 773 N N . GLN A 1 101 ? 3.839 -5.865 -4.065 1.00 88.69 101 GLN A N 1
ATOM 774 C CA . GLN A 1 101 ? 4.842 -6.923 -3.910 1.00 88.69 101 GLN A CA 1
ATOM 775 C C . GLN A 1 101 ? 4.948 -7.786 -5.174 1.00 88.69 101 GLN A C 1
ATOM 777 O O . GLN A 1 101 ? 6.022 -7.938 -5.744 1.00 88.69 101 GLN A O 1
ATOM 782 N N . ARG A 1 102 ? 3.810 -8.278 -5.672 1.00 89.94 102 ARG A N 1
ATOM 783 C CA . ARG A 1 102 ? 3.745 -9.200 -6.815 1.00 89.94 102 ARG A CA 1
ATOM 784 C C . ARG A 1 102 ? 4.163 -8.590 -8.155 1.00 89.94 102 ARG A C 1
ATOM 786 O O . ARG A 1 102 ? 4.493 -9.337 -9.062 1.00 89.94 102 ARG A O 1
ATOM 793 N N . ILE A 1 103 ? 4.107 -7.265 -8.323 1.00 89.31 103 IL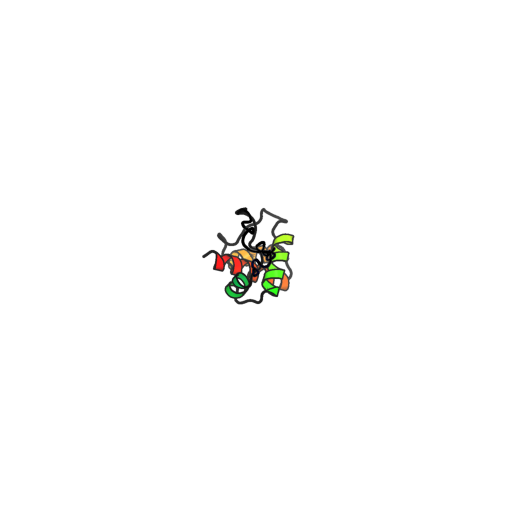E A N 1
ATOM 794 C CA . ILE A 1 103 ? 4.587 -6.611 -9.559 1.00 89.31 103 ILE A CA 1
ATOM 795 C C . ILE A 1 103 ? 6.082 -6.270 -9.518 1.00 89.31 103 ILE A C 1
ATOM 797 O O . ILE A 1 103 ? 6.589 -5.706 -10.490 1.00 89.31 103 ILE A O 1
ATOM 801 N N . ARG A 1 104 ? 6.743 -6.516 -8.381 1.00 81.94 104 ARG A N 1
ATOM 802 C CA . ARG A 1 104 ? 8.174 -6.275 -8.155 1.00 81.94 104 ARG A CA 1
ATOM 803 C C . ARG A 1 104 ? 8.999 -7.568 -8.106 1.00 81.94 104 ARG A C 1
ATOM 805 O O . ARG A 1 104 ? 10.215 -7.482 -8.245 1.00 81.94 104 ARG A O 1
ATOM 812 N N . GLU A 1 105 ? 8.347 -8.715 -7.909 1.00 68.50 105 GLU A N 1
ATOM 813 C CA . GLU A 1 105 ? 8.895 -10.071 -8.112 1.00 68.50 105 GLU A CA 1
ATOM 814 C C . GLU A 1 105 ? 9.048 -10.400 -9.607 1.00 68.50 105 GLU A C 1
ATOM 816 O O . GLU A 1 105 ? 10.056 -11.056 -9.956 1.00 68.50 105 GLU A O 1
#

Radius of gyration: 23.26 Å; Cα contacts (8 Å, |Δi|>4): 94; chains: 1; bounding box: 26×44×85 Å

InterPro domains:
  IPR036909 Cytochrome c-like domain superfamily [SSF46626] (1-100)